Protein AF-A0A7U9HTM5-F1 (afdb_monomer_lite)

Secondary structure (DSSP, 8-state):
-THHHHHHHHHHHHTT--HHHHHHHHHHHHHHHTT--HHHHHHHHHHHHHHTGGGGHHHHHHHHHHHHHHTTHHHHHHHHHHH-TT--HHHHHHHHHHHHHHHHHTT-TTS--IIIIIIIIIHHHHHHHHHHHHSSPPHHHHHHHHHHHHHHHT-

Structure (mmCIF, N/CA/C/O backbone):
data_AF-A0A7U9HTM5-F1
#
_entry.id   AF-A0A7U9HTM5-F1
#
loop_
_atom_site.group_PDB
_atom_site.id
_atom_site.type_symbol
_atom_site.label_atom_id
_atom_site.label_alt_id
_atom_site.label_comp_id
_atom_site.label_asym_id
_atom_site.label_entity_id
_atom_site.label_seq_id
_atom_site.pdbx_PDB_ins_code
_atom_site.Cartn_x
_atom_site.Cartn_y
_atom_site.Cartn_z
_atom_site.occupancy
_atom_site.B_iso_or_equiv
_atom_site.auth_seq_id
_atom_site.auth_comp_id
_atom_site.auth_asym_id
_atom_site.auth_atom_id
_atom_site.pdbx_PDB_model_num
ATOM 1 N N . MET A 1 1 ? 7.821 5.484 -34.523 1.00 58.78 1 MET A N 1
ATOM 2 C CA . MET A 1 1 ? 8.783 4.466 -34.039 1.00 58.78 1 MET A CA 1
ATOM 3 C C . MET A 1 1 ? 8.604 4.089 -32.563 1.00 58.78 1 MET A C 1
ATOM 5 O O . MET A 1 1 ? 8.783 2.924 -32.252 1.00 58.78 1 MET A O 1
ATOM 9 N N . VAL A 1 2 ? 8.170 4.994 -31.670 1.00 62.38 2 VAL A N 1
ATOM 10 C CA . VAL A 1 2 ? 7.941 4.699 -30.227 1.00 62.38 2 VAL A CA 1
ATOM 11 C C . VAL A 1 2 ? 6.849 3.636 -29.968 1.00 62.38 2 VAL A C 1
ATOM 13 O O . VAL A 1 2 ? 6.862 2.941 -28.959 1.00 62.38 2 VAL A O 1
ATOM 16 N N . LEU A 1 3 ? 5.923 3.451 -30.913 1.00 80.31 3 LEU A N 1
ATOM 17 C CA . LEU A 1 3 ? 4.789 2.524 -30.791 1.00 80.31 3 LEU A CA 1
ATOM 18 C C . LEU A 1 3 ? 5.178 1.034 -30.805 1.00 80.31 3 LEU A C 1
ATOM 20 O O . LEU A 1 3 ? 4.414 0.211 -30.307 1.00 80.31 3 LEU A O 1
ATOM 24 N N . ILE A 1 4 ? 6.353 0.672 -31.340 1.00 83.69 4 ILE A N 1
ATOM 25 C CA . ILE A 1 4 ? 6.793 -0.735 -31.395 1.00 83.69 4 ILE A CA 1
ATOM 26 C C . ILE A 1 4 ? 7.048 -1.276 -29.983 1.00 83.69 4 ILE A C 1
ATOM 28 O O . ILE A 1 4 ? 6.639 -2.394 -29.681 1.00 83.69 4 ILE A O 1
ATOM 32 N N . GLY A 1 5 ? 7.634 -0.470 -29.091 1.00 84.00 5 GLY A N 1
ATOM 33 C CA . GLY A 1 5 ? 7.820 -0.846 -27.687 1.00 84.00 5 GLY A CA 1
ATOM 34 C C . GLY A 1 5 ? 6.497 -1.144 -26.982 1.00 84.00 5 GLY A C 1
ATOM 35 O O . GLY A 1 5 ? 6.370 -2.154 -26.298 1.00 84.00 5 GLY A O 1
ATOM 36 N N . VAL A 1 6 ? 5.477 -0.314 -27.220 1.00 88.56 6 VAL A N 1
ATOM 37 C CA . VAL A 1 6 ? 4.128 -0.520 -26.669 1.00 88.56 6 VAL A CA 1
ATOM 38 C C . VAL A 1 6 ? 3.514 -1.821 -27.192 1.00 88.56 6 VAL A C 1
ATOM 40 O O . VAL A 1 6 ? 2.937 -2.580 -26.416 1.00 88.56 6 VAL A O 1
ATOM 43 N N . LEU A 1 7 ? 3.689 -2.124 -28.482 1.00 90.94 7 LEU A N 1
ATOM 44 C CA . LEU A 1 7 ? 3.213 -3.373 -29.080 1.00 90.94 7 LEU A CA 1
ATOM 45 C C . LEU A 1 7 ? 3.861 -4.605 -28.423 1.00 90.94 7 LEU A C 1
ATOM 47 O O . LEU A 1 7 ? 3.164 -5.570 -28.115 1.00 90.94 7 LEU A O 1
ATOM 51 N N . ILE A 1 8 ? 5.173 -4.551 -28.154 1.00 91.62 8 ILE A N 1
ATOM 52 C CA . ILE A 1 8 ? 5.907 -5.614 -27.447 1.00 91.62 8 ILE A CA 1
ATOM 53 C C . ILE A 1 8 ? 5.330 -5.824 -26.042 1.00 91.62 8 ILE A C 1
ATOM 55 O O . ILE A 1 8 ? 5.122 -6.968 -25.638 1.00 91.62 8 ILE A O 1
ATOM 59 N N . VAL 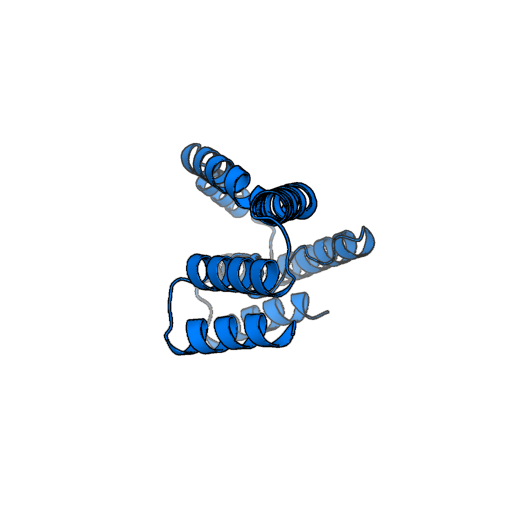A 1 9 ? 5.018 -4.743 -25.316 1.00 92.94 9 VAL A N 1
ATOM 60 C CA . VAL A 1 9 ? 4.411 -4.834 -23.976 1.00 92.94 9 VAL A CA 1
ATOM 61 C C . VAL A 1 9 ? 3.027 -5.475 -24.031 1.00 92.94 9 VAL A C 1
ATOM 63 O O . VAL A 1 9 ? 2.749 -6.398 -23.266 1.00 92.94 9 VAL A O 1
ATOM 66 N N . ILE A 1 10 ? 2.178 -5.034 -24.963 1.00 94.31 10 ILE A N 1
ATOM 67 C CA . ILE A 1 10 ? 0.825 -5.578 -25.141 1.00 94.31 10 ILE A CA 1
ATOM 68 C C . ILE A 1 10 ? 0.892 -7.080 -25.426 1.00 94.31 10 ILE A C 1
ATOM 70 O O . ILE A 1 10 ? 0.245 -7.867 -24.737 1.00 94.31 10 ILE A O 1
ATOM 74 N N . ILE A 1 11 ? 1.706 -7.493 -26.401 1.00 95.00 11 ILE A N 1
ATOM 75 C CA . ILE A 1 11 ? 1.851 -8.907 -26.768 1.00 95.00 11 ILE A CA 1
ATOM 76 C C . ILE A 1 11 ? 2.424 -9.710 -25.592 1.00 95.00 11 ILE A C 1
ATOM 78 O O . ILE A 1 11 ? 1.901 -10.776 -25.267 1.00 95.00 11 ILE A O 1
ATOM 82 N N . GLY A 1 12 ? 3.449 -9.194 -24.907 1.00 93.69 12 GLY A N 1
ATOM 83 C CA . GLY A 1 12 ? 4.065 -9.866 -23.762 1.00 93.69 12 GLY A CA 1
ATOM 84 C C . GLY A 1 12 ? 3.089 -10.116 -22.609 1.00 93.69 12 GLY A C 1
ATOM 85 O O . GLY A 1 12 ? 3.108 -11.192 -22.008 1.00 93.69 12 GLY A O 1
ATOM 86 N N . PHE A 1 13 ? 2.187 -9.169 -22.340 1.00 94.31 13 PHE A N 1
ATOM 87 C CA . PHE A 1 13 ? 1.137 -9.334 -21.334 1.00 94.31 13 PHE A CA 1
ATOM 88 C C . PHE A 1 13 ? 0.000 -10.251 -21.782 1.00 94.31 13 PHE A C 1
ATOM 90 O O . PHE A 1 13 ? -0.488 -11.028 -20.961 1.00 94.31 13 PHE A O 1
ATOM 97 N N . ILE A 1 14 ? -0.381 -10.242 -23.064 1.00 96.19 14 ILE A N 1
ATOM 98 C CA . ILE A 1 14 ? -1.355 -11.205 -23.611 1.00 96.19 14 ILE A CA 1
ATOM 99 C C . ILE A 1 14 ? -0.854 -12.639 -23.408 1.00 96.19 14 ILE A C 1
ATOM 101 O O . ILE A 1 14 ? -1.608 -13.506 -22.968 1.00 96.19 14 ILE A O 1
ATOM 105 N N . VAL A 1 15 ? 0.435 -12.875 -23.661 1.00 95.56 15 VAL A N 1
ATOM 106 C CA . VAL A 1 15 ? 1.083 -14.188 -23.497 1.00 95.56 15 VAL A CA 1
ATOM 107 C C . VAL A 1 15 ? 1.449 -14.478 -22.026 1.00 95.56 15 VAL A C 1
ATOM 109 O O . VAL A 1 15 ? 1.939 -15.557 -21.708 1.00 95.56 15 VAL A O 1
ATOM 112 N N . ARG A 1 16 ? 1.158 -13.554 -21.094 1.00 93.56 16 ARG A N 1
ATOM 113 C CA . ARG A 1 16 ? 1.421 -13.669 -19.644 1.00 93.56 16 ARG A CA 1
ATOM 114 C C . ARG A 1 16 ? 2.886 -13.964 -19.295 1.00 93.56 16 ARG A C 1
ATOM 116 O O . ARG A 1 16 ? 3.175 -14.657 -18.320 1.00 93.56 16 ARG A O 1
ATOM 123 N N . ILE A 1 17 ? 3.818 -13.428 -20.081 1.00 94.19 17 ILE A N 1
ATOM 124 C CA . ILE A 1 17 ? 5.253 -13.504 -19.782 1.00 94.19 17 ILE A CA 1
ATOM 125 C C . ILE A 1 17 ? 5.550 -12.633 -18.554 1.00 94.19 17 ILE A C 1
ATOM 127 O O . ILE A 1 17 ? 4.838 -11.663 -18.286 1.00 94.19 17 ILE A O 1
ATOM 131 N N . ASN A 1 18 ? 6.605 -12.971 -17.804 1.00 94.62 18 ASN A N 1
ATOM 132 C CA . ASN A 1 18 ? 7.061 -12.179 -16.661 1.00 94.62 18 ASN A CA 1
ATOM 133 C C . ASN A 1 18 ? 7.148 -10.682 -17.039 1.00 94.62 18 ASN A C 1
ATOM 135 O O . ASN A 1 18 ? 7.939 -10.335 -17.924 1.00 94.62 18 ASN A O 1
ATOM 139 N N . PRO A 1 19 ? 6.388 -9.797 -16.361 1.00 91.88 19 PRO A N 1
ATOM 140 C CA . PRO A 1 19 ? 6.335 -8.383 -16.703 1.00 91.88 19 PRO A CA 1
ATOM 141 C C . PRO A 1 19 ? 7.687 -7.680 -16.745 1.00 91.88 19 PRO A C 1
ATOM 143 O O . PRO A 1 19 ? 7.894 -6.824 -17.601 1.00 91.88 19 PRO A O 1
ATOM 146 N N . LEU A 1 20 ? 8.624 -8.068 -15.875 1.00 91.25 20 LEU A N 1
ATOM 147 C CA . LEU A 1 20 ? 9.968 -7.492 -15.868 1.00 91.25 20 LEU A CA 1
ATOM 148 C C . LEU A 1 20 ? 10.698 -7.785 -17.181 1.00 91.25 20 LEU A C 1
ATOM 150 O O . LEU A 1 20 ? 11.234 -6.869 -17.793 1.00 91.25 20 LEU A O 1
ATOM 154 N N . LEU A 1 21 ? 10.651 -9.031 -17.662 1.00 93.38 21 LEU A N 1
ATOM 155 C CA . LEU A 1 21 ? 11.287 -9.410 -18.927 1.00 93.38 21 LEU A CA 1
ATOM 156 C C . LEU A 1 21 ? 10.663 -8.673 -20.113 1.00 93.38 21 LEU A C 1
ATOM 158 O O . LEU A 1 21 ? 11.385 -8.188 -20.982 1.00 93.38 21 LEU A O 1
ATOM 162 N N . VAL A 1 22 ? 9.332 -8.567 -20.131 1.00 94.88 22 VAL A N 1
ATOM 163 C CA . VAL A 1 22 ? 8.589 -7.878 -21.194 1.00 94.88 22 VAL A CA 1
ATOM 164 C C . VAL A 1 22 ? 8.984 -6.403 -21.267 1.00 94.88 22 VAL A C 1
ATOM 166 O O . VAL A 1 22 ? 9.313 -5.909 -22.344 1.00 94.88 22 VAL A O 1
ATOM 169 N N . VAL A 1 23 ? 8.995 -5.704 -20.129 1.00 91.50 23 VAL A N 1
ATOM 170 C CA . VAL A 1 23 ? 9.333 -4.274 -20.066 1.00 91.50 23 VAL A CA 1
ATOM 171 C C . VAL A 1 23 ? 10.805 -4.036 -20.407 1.00 91.50 23 VAL A C 1
ATOM 173 O O . VAL A 1 23 ? 11.104 -3.122 -21.176 1.00 91.50 23 VAL A O 1
ATOM 176 N N . THR A 1 24 ? 11.728 -4.870 -19.917 1.00 91.88 24 THR A N 1
ATOM 177 C CA . THR A 1 24 ? 13.153 -4.759 -20.267 1.00 91.88 24 THR A CA 1
ATOM 178 C C . THR A 1 24 ? 13.383 -4.990 -21.760 1.00 91.88 24 THR A C 1
ATOM 180 O O . THR A 1 24 ? 14.067 -4.191 -22.397 1.00 91.88 24 THR A O 1
ATOM 183 N N . ALA A 1 25 ? 12.776 -6.025 -22.349 1.00 93.12 25 ALA A N 1
ATOM 184 C CA . ALA A 1 25 ? 12.894 -6.304 -23.780 1.00 93.12 25 ALA A CA 1
ATOM 185 C C . ALA A 1 25 ? 12.296 -5.178 -24.638 1.00 93.12 25 ALA A C 1
ATOM 187 O O . ALA A 1 25 ? 12.910 -4.764 -25.620 1.00 93.12 25 ALA A O 1
ATOM 188 N N . ALA A 1 26 ? 11.137 -4.638 -24.250 1.00 92.88 26 ALA A N 1
ATOM 189 C CA . ALA A 1 26 ? 10.512 -3.509 -24.933 1.00 92.88 26 ALA A CA 1
ATOM 190 C C . ALA A 1 26 ? 11.367 -2.234 -24.852 1.00 92.88 26 ALA A C 1
ATOM 192 O O . ALA A 1 26 ? 11.516 -1.536 -25.856 1.00 92.88 26 ALA A O 1
ATOM 193 N N . GLY A 1 27 ? 11.954 -1.942 -23.686 1.00 90.81 27 GLY A N 1
ATOM 194 C CA . GLY A 1 27 ? 12.856 -0.805 -23.492 1.00 90.81 27 GLY A CA 1
ATOM 195 C C . GLY A 1 27 ? 14.131 -0.927 -24.328 1.00 90.81 27 GLY A C 1
ATOM 196 O O . GLY A 1 27 ? 14.480 0.010 -25.042 1.00 90.81 27 GLY A O 1
ATOM 197 N N . LEU A 1 28 ? 14.764 -2.107 -24.331 1.00 92.00 28 LEU A N 1
ATOM 198 C CA . LEU A 1 28 ? 15.926 -2.400 -25.179 1.00 92.00 28 LEU A CA 1
ATOM 199 C C . LEU A 1 28 ? 15.588 -2.261 -26.666 1.00 92.00 28 LEU A C 1
ATOM 201 O O . LEU A 1 28 ? 16.284 -1.555 -27.391 1.00 92.00 28 LEU A O 1
ATOM 205 N N . ALA A 1 29 ? 14.499 -2.883 -27.122 1.00 91.19 29 ALA A N 1
ATOM 206 C CA . ALA A 1 29 ? 14.064 -2.799 -28.513 1.00 91.19 29 ALA A CA 1
ATOM 207 C C . ALA A 1 29 ? 13.771 -1.350 -28.931 1.00 91.19 29 ALA A C 1
ATOM 209 O O . ALA A 1 29 ? 14.160 -0.932 -30.018 1.00 91.19 29 ALA A O 1
ATOM 210 N N . THR A 1 30 ? 13.135 -0.563 -28.060 1.00 91.06 30 THR A N 1
ATOM 211 C CA . THR A 1 30 ? 12.823 0.848 -28.331 1.00 91.06 30 THR A CA 1
ATOM 212 C C . THR A 1 30 ? 14.085 1.703 -28.403 1.00 91.06 30 THR A C 1
ATOM 214 O O . THR A 1 30 ? 14.215 2.496 -29.332 1.00 91.06 30 THR A O 1
ATOM 217 N N . GLY A 1 31 ? 15.028 1.522 -27.473 1.00 88.75 31 GLY A N 1
ATOM 218 C CA . GLY A 1 31 ? 16.303 2.244 -27.470 1.00 88.75 31 GLY A CA 1
ATOM 219 C C . GLY A 1 31 ? 17.159 1.929 -28.699 1.00 88.75 31 GLY A C 1
ATOM 220 O O . GLY A 1 31 ? 17.661 2.841 -29.355 1.00 88.75 31 GLY A O 1
ATOM 221 N N . LEU A 1 32 ? 17.239 0.650 -29.082 1.00 89.50 32 LEU A N 1
ATOM 222 C CA . LEU A 1 32 ? 17.962 0.215 -30.282 1.00 89.50 32 LEU A CA 1
ATOM 223 C C . LEU A 1 32 ? 17.323 0.763 -31.566 1.00 89.50 32 LEU A C 1
ATOM 225 O O . LEU A 1 32 ? 18.025 1.269 -32.437 1.00 89.50 32 LEU A O 1
ATOM 229 N N . LEU A 1 33 ? 15.990 0.737 -31.674 1.00 90.00 33 LEU A N 1
ATOM 230 C CA . LEU A 1 33 ? 15.269 1.340 -32.804 1.00 90.00 33 LEU A CA 1
ATOM 231 C C . LEU A 1 33 ? 15.419 2.867 -32.850 1.00 90.00 33 LEU A C 1
ATOM 233 O O . LEU A 1 33 ? 15.364 3.461 -33.926 1.00 90.00 33 LEU A O 1
ATOM 237 N N . ALA A 1 34 ? 15.637 3.509 -31.703 1.00 88.69 34 ALA A N 1
ATOM 238 C CA . ALA A 1 34 ? 15.960 4.929 -31.599 1.00 88.69 34 ALA A CA 1
ATOM 239 C C . ALA A 1 34 ? 17.439 5.245 -31.900 1.00 88.69 34 ALA A C 1
ATOM 241 O O . ALA A 1 34 ? 17.833 6.401 -31.782 1.00 88.69 34 ALA A O 1
ATOM 242 N N . HIS A 1 35 ? 18.232 4.251 -32.325 1.00 88.50 35 HIS A N 1
ATOM 243 C CA . HIS A 1 35 ? 19.652 4.385 -32.674 1.00 88.50 35 HIS A CA 1
ATOM 244 C C . HIS A 1 35 ? 20.525 4.846 -31.495 1.00 88.50 35 HIS A C 1
ATOM 246 O O . HIS A 1 35 ? 21.589 5.430 -31.692 1.00 88.50 35 HIS A O 1
ATOM 252 N N . GLN A 1 36 ? 20.083 4.580 -30.264 1.00 89.88 36 GLN A N 1
ATOM 253 C CA . GLN A 1 36 ? 20.880 4.833 -29.071 1.00 89.88 36 GLN A CA 1
ATOM 254 C C . GLN A 1 36 ? 21.943 3.751 -28.899 1.00 89.88 36 GLN A C 1
ATOM 256 O O . GLN A 1 36 ? 21.730 2.588 -29.259 1.00 89.88 36 GLN A O 1
ATOM 261 N N . SER A 1 37 ? 23.087 4.121 -28.323 1.00 93.25 37 SER A N 1
ATOM 262 C CA . SER A 1 37 ? 24.097 3.129 -27.977 1.00 93.25 37 SER A CA 1
ATOM 263 C C . SER A 1 37 ? 23.612 2.262 -26.812 1.00 93.25 37 SER A C 1
ATOM 265 O O . SER A 1 37 ? 22.788 2.680 -25.996 1.00 93.25 37 SER A O 1
ATOM 267 N N . LEU A 1 38 ? 24.145 1.042 -26.697 1.00 90.25 38 LEU A N 1
ATOM 268 C CA . LEU A 1 38 ? 23.814 0.167 -25.568 1.00 90.25 38 LEU A CA 1
ATOM 269 C C . LEU A 1 38 ? 24.164 0.818 -24.220 1.00 90.25 38 LEU A C 1
ATOM 271 O O . LEU A 1 38 ? 23.469 0.595 -23.233 1.00 90.25 38 LEU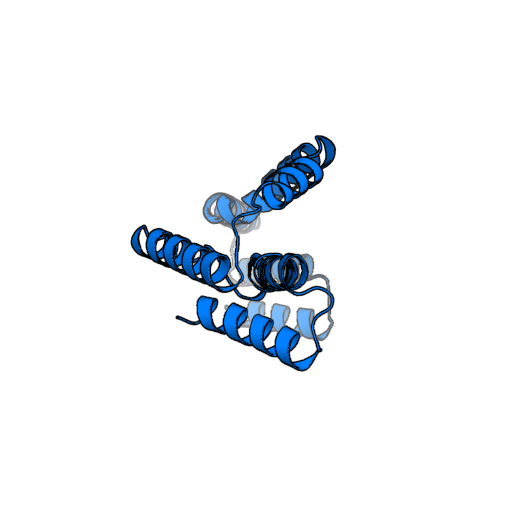 A O 1
ATOM 275 N N . TYR A 1 39 ? 25.216 1.639 -24.202 1.00 93.75 39 TYR A N 1
ATOM 276 C CA . TYR A 1 39 ? 25.615 2.412 -23.034 1.00 93.75 39 TYR A CA 1
ATOM 277 C C . TYR A 1 39 ? 24.524 3.408 -22.620 1.00 93.75 39 TYR A C 1
ATOM 279 O O . TYR A 1 39 ? 24.080 3.360 -21.476 1.00 93.75 39 TYR A O 1
ATOM 287 N N . ASP A 1 40 ? 24.017 4.216 -23.557 1.00 92.88 40 ASP A N 1
ATOM 288 C CA . ASP A 1 40 ? 22.988 5.231 -23.274 1.00 92.88 40 ASP A CA 1
ATOM 289 C C . ASP A 1 40 ? 21.684 4.599 -22.774 1.00 92.88 40 ASP A C 1
ATOM 291 O O . ASP A 1 40 ? 21.003 5.145 -21.904 1.00 92.88 40 ASP A O 1
ATOM 295 N N . ILE A 1 41 ? 21.333 3.425 -23.308 1.00 91.81 41 ILE A N 1
ATOM 296 C CA . ILE A 1 41 ? 20.149 2.679 -22.871 1.00 91.81 41 ILE A CA 1
ATOM 297 C C . ILE A 1 41 ? 20.327 2.225 -21.416 1.00 91.81 41 ILE A C 1
ATOM 299 O O . ILE A 1 41 ? 19.430 2.420 -20.594 1.00 91.81 41 ILE A O 1
ATOM 303 N N . ILE A 1 42 ? 21.484 1.648 -21.073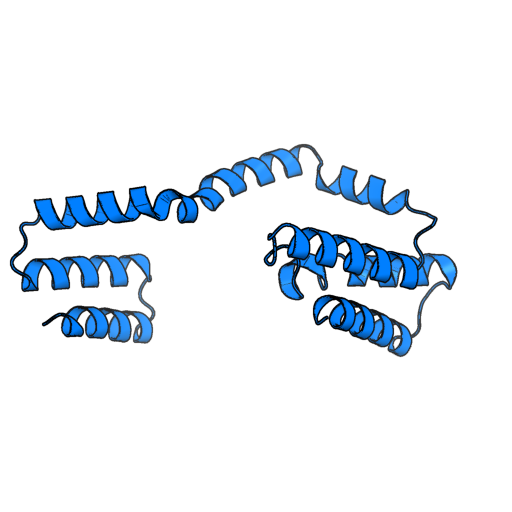 1.00 92.94 42 ILE A N 1
ATOM 304 C CA . ILE A 1 42 ? 21.796 1.216 -19.701 1.00 92.94 42 ILE A CA 1
ATOM 305 C C . ILE A 1 42 ? 21.842 2.420 -18.747 1.00 92.94 42 ILE A C 1
ATOM 307 O O . ILE A 1 42 ? 21.312 2.337 -17.636 1.00 92.94 42 ILE A O 1
ATOM 311 N N . GLU A 1 43 ? 22.411 3.547 -19.176 1.00 94.81 43 GLU A N 1
ATOM 312 C CA . GLU A 1 43 ? 22.450 4.793 -18.403 1.00 94.81 43 GLU A CA 1
ATOM 313 C C . GLU A 1 43 ? 21.041 5.336 -18.126 1.00 94.81 43 GLU A C 1
ATOM 315 O O . GLU A 1 43 ? 20.732 5.717 -16.993 1.00 94.81 43 GLU A O 1
ATOM 320 N N . GLN A 1 44 ? 20.146 5.303 -19.117 1.00 91.94 44 GLN A N 1
ATOM 321 C CA . GLN A 1 44 ? 18.747 5.699 -18.946 1.00 91.94 44 GLN A CA 1
ATOM 322 C C . GLN A 1 44 ? 18.000 4.786 -17.980 1.00 91.94 44 GLN A C 1
ATOM 324 O O . GLN A 1 44 ? 17.255 5.287 -17.137 1.00 91.94 44 GLN A O 1
ATOM 329 N N . PHE A 1 45 ? 18.220 3.468 -18.041 1.00 90.44 45 PHE A N 1
ATOM 330 C CA . PHE A 1 45 ? 17.684 2.556 -17.030 1.00 90.44 45 PHE A CA 1
ATOM 331 C C . PHE A 1 45 ? 18.189 2.942 -15.633 1.00 90.44 45 PHE A C 1
ATOM 333 O O . PHE A 1 45 ? 17.380 3.107 -14.721 1.00 90.44 45 PHE A O 1
ATOM 340 N N . GLY A 1 46 ? 19.497 3.155 -15.460 1.00 89.56 46 GLY A N 1
ATOM 341 C CA . GLY A 1 46 ? 20.085 3.564 -14.178 1.00 89.56 46 GLY A CA 1
ATOM 342 C C . GLY A 1 46 ? 19.519 4.886 -13.648 1.00 89.56 46 GLY A C 1
ATOM 343 O O . GLY A 1 46 ? 19.144 4.991 -12.476 1.00 89.56 46 GLY A O 1
ATOM 344 N N . THR A 1 47 ? 19.377 5.877 -14.523 1.00 92.38 47 THR A N 1
ATOM 345 C CA . THR A 1 47 ? 18.762 7.170 -14.199 1.00 92.38 47 THR A CA 1
ATOM 346 C C . THR A 1 47 ? 17.302 6.985 -13.794 1.00 92.38 47 THR A C 1
ATOM 348 O O . THR A 1 47 ? 16.892 7.446 -12.734 1.00 92.38 47 THR A O 1
ATOM 351 N N . ALA A 1 48 ? 16.523 6.215 -14.554 1.00 88.94 48 ALA A N 1
ATOM 352 C CA . ALA A 1 48 ? 15.127 5.937 -14.233 1.00 88.94 48 ALA A CA 1
ATOM 353 C C . ALA A 1 48 ? 14.965 5.236 -12.872 1.00 88.94 48 ALA A C 1
ATOM 355 O O . ALA A 1 48 ? 14.067 5.598 -12.108 1.00 88.94 48 ALA A O 1
ATOM 356 N N . PHE A 1 49 ? 15.843 4.284 -12.536 1.00 86.56 49 PHE A N 1
ATOM 357 C CA . PHE A 1 49 ? 15.842 3.606 -11.236 1.00 86.56 49 PHE A CA 1
ATOM 358 C C . PHE A 1 49 ? 16.211 4.543 -10.083 1.00 86.56 49 PHE A C 1
ATOM 360 O O . PHE A 1 49 ? 15.581 4.492 -9.027 1.00 86.56 49 PHE A O 1
ATOM 367 N N . THR A 1 50 ? 17.214 5.403 -10.261 1.00 89.38 50 THR A N 1
ATOM 368 C CA . THR A 1 50 ? 17.647 6.337 -9.210 1.00 89.38 50 THR A CA 1
ATOM 369 C C . THR A 1 50 ? 16.642 7.467 -8.993 1.00 89.38 50 THR A C 1
ATOM 371 O O . THR A 1 50 ? 16.329 7.782 -7.844 1.00 89.38 50 THR A O 1
ATOM 374 N N . THR A 1 51 ? 16.055 8.017 -10.059 1.00 92.56 51 THR A N 1
ATOM 375 C CA . THR A 1 51 ? 14.972 9.008 -9.975 1.00 92.56 51 THR A CA 1
ATOM 376 C C . THR A 1 51 ? 13.727 8.421 -9.311 1.00 92.56 51 THR A C 1
ATOM 378 O O . THR A 1 51 ? 13.126 9.061 -8.451 1.00 92.56 51 THR A O 1
ATOM 381 N N . ASN A 1 52 ? 13.370 7.174 -9.630 1.00 89.12 52 ASN A N 1
ATOM 382 C CA . ASN A 1 52 ? 12.217 6.487 -9.040 1.00 89.12 52 ASN A CA 1
ATOM 383 C C . ASN A 1 52 ? 12.585 5.614 -7.833 1.00 89.12 52 ASN A C 1
ATOM 385 O O . ASN A 1 52 ? 11.858 4.680 -7.496 1.00 89.12 52 ASN A O 1
ATOM 389 N N . ARG A 1 53 ? 13.680 5.928 -7.125 1.00 85.00 53 ARG A N 1
ATOM 390 C CA . ARG A 1 53 ? 14.149 5.150 -5.964 1.00 85.00 53 ARG A CA 1
ATOM 391 C C . ARG A 1 53 ? 13.080 4.984 -4.884 1.00 85.00 53 ARG A C 1
ATOM 393 O O . ARG A 1 53 ? 13.073 3.969 -4.193 1.00 85.00 53 ARG A O 1
ATOM 400 N N . TYR A 1 54 ? 12.164 5.946 -4.748 1.00 84.31 54 TYR A N 1
ATOM 401 C CA . TYR A 1 54 ? 11.043 5.851 -3.809 1.00 84.31 54 TYR A CA 1
ATOM 402 C C . TYR A 1 54 ? 10.156 4.619 -4.077 1.00 84.31 54 TYR A C 1
ATOM 404 O O . TYR A 1 54 ? 9.673 4.005 -3.131 1.00 84.31 54 TYR A O 1
ATOM 412 N N . MET A 1 55 ? 10.010 4.190 -5.339 1.00 84.62 55 MET A N 1
ATOM 413 C CA . MET A 1 55 ? 9.267 2.976 -5.695 1.00 84.62 55 MET A CA 1
ATOM 414 C C . MET A 1 55 ? 9.941 1.707 -5.172 1.00 84.62 55 MET A C 1
ATOM 416 O O . MET A 1 55 ? 9.265 0.703 -5.014 1.00 84.62 55 MET A O 1
ATOM 420 N N . ALA A 1 56 ? 11.247 1.731 -4.887 1.00 84.25 56 ALA A N 1
ATOM 421 C CA . ALA A 1 56 ? 11.980 0.600 -4.318 1.00 84.25 56 ALA A CA 1
ATOM 422 C C . ALA A 1 56 ? 11.986 0.594 -2.778 1.00 84.25 56 ALA A C 1
ATOM 424 O O . ALA A 1 56 ? 12.479 -0.357 -2.174 1.00 84.25 56 ALA A O 1
ATOM 425 N N . VAL A 1 57 ? 11.431 1.620 -2.117 1.00 87.75 57 VAL A N 1
ATOM 426 C CA . VAL A 1 57 ? 11.436 1.736 -0.645 1.00 87.75 57 VAL A CA 1
ATOM 427 C C . VAL A 1 57 ? 10.740 0.551 0.022 1.00 87.75 57 VAL A C 1
ATOM 429 O O . VAL A 1 57 ? 11.210 0.102 1.064 1.00 87.75 57 VAL A O 1
ATOM 432 N N . PHE A 1 58 ? 9.704 -0.029 -0.600 1.00 85.81 58 PHE A N 1
ATOM 433 C CA . PHE A 1 58 ? 9.022 -1.205 -0.045 1.00 85.81 58 PHE A CA 1
ATOM 434 C C . PHE A 1 58 ? 9.977 -2.387 0.192 1.00 85.81 58 PHE A C 1
ATOM 436 O O . PHE A 1 58 ? 9.772 -3.146 1.136 1.00 85.81 58 PHE A O 1
ATOM 443 N N . ILE A 1 59 ? 11.046 -2.524 -0.608 1.00 89.69 59 ILE A N 1
ATOM 444 C CA . ILE A 1 59 ? 12.062 -3.575 -0.440 1.00 89.69 59 ILE A CA 1
ATOM 445 C C . ILE A 1 59 ? 12.783 -3.411 0.899 1.00 89.69 59 ILE A C 1
ATOM 447 O O . ILE A 1 59 ? 13.094 -4.405 1.542 1.00 89.69 59 ILE A O 1
ATOM 451 N N . ALA A 1 60 ? 13.026 -2.173 1.337 1.00 89.06 60 ALA A N 1
ATOM 452 C CA . ALA A 1 60 ? 13.594 -1.889 2.652 1.00 89.06 60 ALA A CA 1
ATOM 453 C C . ALA A 1 60 ? 12.539 -1.993 3.766 1.00 89.06 60 ALA A C 1
ATOM 455 O O . ALA A 1 60 ? 12.843 -2.454 4.865 1.00 89.06 60 ALA A O 1
ATOM 456 N N . THR A 1 61 ? 11.292 -1.605 3.489 1.00 90.06 61 THR A N 1
ATOM 457 C CA . THR A 1 61 ? 10.188 -1.681 4.454 1.00 90.06 61 THR A CA 1
ATOM 458 C C . THR A 1 61 ? 9.842 -3.124 4.830 1.00 90.06 61 THR A C 1
ATOM 460 O O . THR A 1 61 ? 9.590 -3.387 6.000 1.00 90.06 61 THR A O 1
ATOM 463 N N . LEU A 1 62 ? 9.869 -4.073 3.887 1.00 94.12 62 LEU A N 1
ATOM 464 C CA . LEU A 1 62 ? 9.509 -5.474 4.146 1.00 94.12 62 LEU A CA 1
ATOM 465 C C . LEU A 1 62 ? 10.380 -6.144 5.236 1.00 94.12 62 LEU A C 1
ATOM 467 O O . LEU A 1 62 ? 9.807 -6.682 6.182 1.00 94.12 62 LEU A O 1
ATOM 471 N N . PRO A 1 63 ? 11.729 -6.086 5.195 1.00 94.19 63 PRO A N 1
ATOM 472 C CA . PRO A 1 63 ? 12.580 -6.562 6.285 1.00 94.19 63 PRO A CA 1
ATOM 473 C C . PRO A 1 63 ? 12.318 -5.857 7.615 1.00 94.19 63 PRO A C 1
ATOM 475 O O . PRO A 1 63 ? 12.323 -6.507 8.657 1.00 94.19 63 PRO A O 1
ATOM 478 N N . VAL A 1 64 ? 12.074 -4.542 7.592 1.00 94.94 64 VAL A N 1
ATOM 479 C CA . VAL A 1 64 ? 11.763 -3.773 8.805 1.00 94.94 64 VAL A CA 1
ATOM 480 C C . VAL A 1 64 ? 10.467 -4.283 9.436 1.00 94.94 64 VAL A C 1
ATOM 482 O O . VAL A 1 64 ? 10.455 -4.565 10.631 1.00 94.94 64 VAL A O 1
ATOM 485 N N . ILE A 1 65 ? 9.411 -4.479 8.641 1.00 91.12 65 ILE A N 1
ATOM 486 C CA . ILE A 1 65 ? 8.152 -5.080 9.103 1.00 91.12 65 ILE A CA 1
ATOM 487 C C . ILE A 1 65 ? 8.410 -6.483 9.660 1.00 91.12 65 ILE A C 1
ATOM 489 O O . ILE A 1 65 ? 8.001 -6.764 10.780 1.00 91.12 65 ILE A O 1
ATOM 493 N N . GLY A 1 66 ? 9.151 -7.333 8.942 1.00 91.69 66 GLY A N 1
ATOM 494 C CA . GLY A 1 66 ? 9.453 -8.694 9.394 1.00 91.69 66 GLY A CA 1
ATOM 495 C C . GLY A 1 66 ? 10.219 -8.745 10.722 1.00 91.69 66 GLY A C 1
ATOM 496 O O . GLY A 1 66 ? 9.958 -9.611 11.557 1.00 91.69 66 GLY A O 1
ATOM 497 N N . ILE A 1 67 ? 11.131 -7.798 10.963 1.00 95.94 67 ILE A N 1
ATOM 498 C CA . ILE A 1 67 ? 11.811 -7.646 12.256 1.00 95.94 67 ILE A CA 1
ATOM 499 C C . ILE A 1 67 ? 10.802 -7.248 13.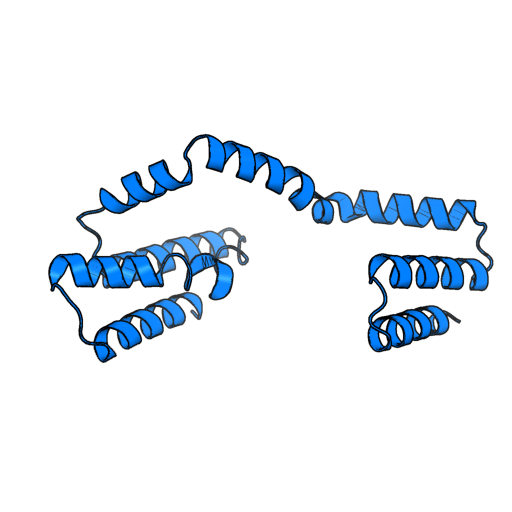334 1.00 95.94 67 ILE A C 1
ATOM 501 O O . ILE A 1 67 ? 10.749 -7.893 14.378 1.00 95.94 67 ILE A O 1
ATOM 505 N N . LEU A 1 68 ? 9.993 -6.218 13.088 1.00 93.56 68 LEU A N 1
ATOM 506 C CA . LEU A 1 68 ? 9.008 -5.733 14.056 1.00 93.56 68 LEU A CA 1
ATOM 507 C C . LEU A 1 68 ? 7.988 -6.819 14.429 1.00 93.56 68 LEU A C 1
ATOM 509 O O . LEU A 1 68 ? 7.717 -7.023 15.611 1.00 93.56 68 LEU A O 1
ATOM 513 N N . GLU A 1 69 ? 7.472 -7.556 13.447 1.00 92.31 69 GLU A N 1
ATOM 514 C CA . GLU A 1 69 ? 6.569 -8.688 13.669 1.00 92.31 69 GLU A CA 1
ATOM 515 C C . GLU A 1 69 ? 7.245 -9.798 14.476 1.00 92.31 69 GLU A C 1
ATOM 517 O O . GLU A 1 69 ? 6.664 -10.285 15.442 1.00 92.31 69 GLU A O 1
ATOM 522 N N . ARG A 1 70 ? 8.506 -10.139 14.173 1.00 93.06 70 ARG A N 1
ATOM 523 C CA . ARG A 1 70 ? 9.278 -11.118 14.958 1.00 93.06 70 ARG A CA 1
ATOM 524 C C . ARG A 1 70 ? 9.482 -10.689 16.415 1.00 93.06 70 ARG A C 1
ATOM 526 O O . ARG A 1 70 ? 9.589 -11.549 17.285 1.00 93.06 70 ARG A O 1
ATOM 533 N N . PHE A 1 71 ? 9.557 -9.388 16.686 1.00 93.69 71 PHE A N 1
ATOM 534 C CA . PHE A 1 71 ? 9.646 -8.829 18.041 1.00 93.69 71 PHE A CA 1
ATOM 535 C C . PHE A 1 71 ? 8.283 -8.618 18.712 1.00 93.69 71 PHE A C 1
ATOM 537 O O . PHE A 1 71 ? 8.212 -8.028 19.790 1.00 93.69 71 PHE A O 1
ATOM 544 N N . GLY A 1 72 ? 7.212 -9.131 18.115 1.00 89.38 72 GLY A N 1
ATOM 545 C CA . GLY A 1 72 ? 5.900 -9.170 18.735 1.00 89.38 72 GLY A CA 1
ATOM 546 C C . GLY A 1 72 ? 5.075 -7.903 18.530 1.00 89.38 72 GLY A C 1
ATOM 547 O O . GLY A 1 72 ? 4.225 -7.578 19.361 1.00 89.38 72 GLY A O 1
ATOM 548 N N . LEU A 1 73 ? 5.332 -7.136 17.459 1.00 90.94 73 LEU A N 1
ATOM 549 C CA . LEU A 1 73 ? 4.561 -5.923 17.156 1.00 90.94 73 LEU A CA 1
ATOM 550 C C . LEU A 1 73 ? 3.056 -6.219 17.099 1.00 90.94 73 LEU A C 1
ATOM 552 O O . LEU A 1 73 ? 2.258 -5.417 17.584 1.00 90.94 73 LEU A O 1
ATOM 556 N N . ARG A 1 74 ? 2.676 -7.375 16.545 1.00 83.31 74 ARG A N 1
ATOM 557 C CA . ARG A 1 74 ? 1.279 -7.796 16.435 1.00 83.31 74 ARG A CA 1
ATOM 558 C C . ARG A 1 74 ? 0.667 -8.073 17.806 1.00 83.31 74 ARG A C 1
ATOM 560 O O . ARG A 1 74 ? -0.388 -7.534 18.115 1.00 83.31 74 ARG A O 1
ATOM 567 N N . GLU A 1 75 ? 1.342 -8.846 18.642 1.00 86.44 75 GLU A N 1
ATOM 568 C CA . GLU A 1 75 ? 0.920 -9.212 19.994 1.00 86.44 75 GLU A CA 1
ATOM 569 C C . GLU A 1 75 ? 0.798 -7.967 20.878 1.00 86.44 75 GLU A C 1
ATOM 571 O O . GLU A 1 75 ? -0.166 -7.801 21.630 1.00 86.44 75 GLU A O 1
ATOM 576 N N . GLN A 1 76 ? 1.748 -7.037 20.747 1.00 85.44 76 GLN A N 1
ATOM 577 C CA . GLN A 1 76 ? 1.701 -5.762 21.444 1.00 85.44 76 GLN A CA 1
ATOM 578 C C . GLN A 1 76 ? 0.523 -4.911 20.957 1.00 85.44 76 GLN A C 1
ATOM 580 O O . GLN A 1 76 ? -0.195 -4.362 21.797 1.00 85.44 76 GLN A O 1
ATOM 585 N N . ALA A 1 77 ? 0.288 -4.828 19.644 1.00 80.38 77 ALA A N 1
ATOM 586 C CA . ALA A 1 77 ? -0.854 -4.116 19.076 1.00 80.38 77 ALA A CA 1
ATOM 587 C C . ALA A 1 77 ? -2.185 -4.712 19.560 1.00 80.38 77 ALA A C 1
ATOM 589 O O . ALA A 1 77 ? -3.036 -3.969 20.048 1.00 80.38 77 ALA A O 1
ATOM 590 N N . GLU A 1 78 ? -2.336 -6.039 19.536 1.00 75.94 78 GLU A N 1
ATOM 591 C CA . GLU A 1 78 ? -3.506 -6.748 20.067 1.00 75.94 78 GLU A CA 1
ATOM 592 C C . GLU A 1 78 ? -3.709 -6.447 21.561 1.00 75.94 78 GLU A C 1
ATOM 594 O O . GLU A 1 78 ? -4.821 -6.121 21.982 1.00 75.94 78 GLU A O 1
ATOM 599 N N . SER A 1 79 ? -2.640 -6.444 22.366 1.00 79.31 79 SER A N 1
ATOM 600 C CA . SER A 1 79 ? -2.721 -6.115 23.796 1.00 79.31 79 SER A CA 1
ATOM 601 C C . SER A 1 79 ? -3.133 -4.662 24.059 1.00 79.31 79 SER A C 1
ATOM 603 O O . SER A 1 79 ? -3.851 -4.383 25.021 1.00 79.31 79 SER A O 1
ATOM 605 N N . VAL A 1 80 ? -2.676 -3.722 23.225 1.00 76.88 80 VAL A N 1
ATOM 606 C CA . VAL A 1 80 ? -3.021 -2.300 23.325 1.00 76.88 80 VAL A CA 1
ATOM 607 C C . VAL A 1 80 ? -4.477 -2.106 22.935 1.00 76.88 80 VAL A C 1
ATOM 609 O O . VAL A 1 80 ? -5.212 -1.479 23.692 1.00 76.88 80 VAL A O 1
ATOM 612 N N . VAL A 1 81 ? -4.918 -2.707 21.828 1.00 69.88 81 VAL A N 1
ATOM 613 C CA . VAL A 1 81 ? -6.313 -2.662 21.371 1.00 69.88 81 VAL A CA 1
ATOM 614 C C . VAL A 1 81 ? -7.247 -3.280 22.415 1.00 69.88 81 VAL A C 1
ATOM 616 O O . VAL A 1 81 ? -8.248 -2.663 22.773 1.00 69.88 81 VAL A O 1
ATOM 619 N N . ALA A 1 82 ? -6.889 -4.428 22.999 1.00 67.56 82 ALA A N 1
ATOM 620 C CA . ALA A 1 82 ? -7.675 -5.090 24.044 1.00 67.56 82 ALA A CA 1
ATOM 621 C C . ALA A 1 82 ? -7.828 -4.251 25.330 1.00 67.56 82 ALA A C 1
ATOM 623 O O . ALA A 1 82 ? -8.803 -4.404 26.070 1.00 67.56 82 ALA A O 1
ATOM 624 N N . LYS A 1 83 ? -6.884 -3.343 25.614 1.00 67.12 83 LYS A N 1
ATOM 625 C CA . LYS A 1 83 ? -6.954 -2.427 26.767 1.00 67.12 83 LYS A CA 1
ATOM 626 C C . LYS A 1 83 ? -7.916 -1.260 26.543 1.00 67.12 83 LYS A C 1
ATOM 628 O O . LYS A 1 83 ? -8.324 -0.631 27.522 1.00 67.12 83 LYS A O 1
ATOM 633 N N . ILE A 1 84 ? -8.332 -0.983 25.307 1.00 68.31 84 ILE A N 1
ATOM 634 C CA . ILE A 1 84 ? -9.282 0.090 24.986 1.00 68.31 84 ILE A CA 1
ATOM 635 C C . ILE A 1 84 ? -10.715 -0.372 25.313 1.00 68.31 84 ILE A C 1
ATOM 637 O O . ILE A 1 84 ? -11.569 -0.534 24.448 1.00 68.31 84 ILE A O 1
ATOM 641 N N . LYS A 1 85 ? -11.013 -0.553 26.605 1.00 57.66 85 LYS A N 1
ATOM 642 C CA . LYS A 1 85 ? -12.335 -0.978 27.109 1.00 57.66 85 LYS A CA 1
ATOM 643 C C . LYS A 1 85 ? -13.443 0.078 26.953 1.00 57.66 85 LYS A C 1
ATOM 645 O O . LYS A 1 85 ? -14.607 -0.218 27.196 1.00 57.66 85 LYS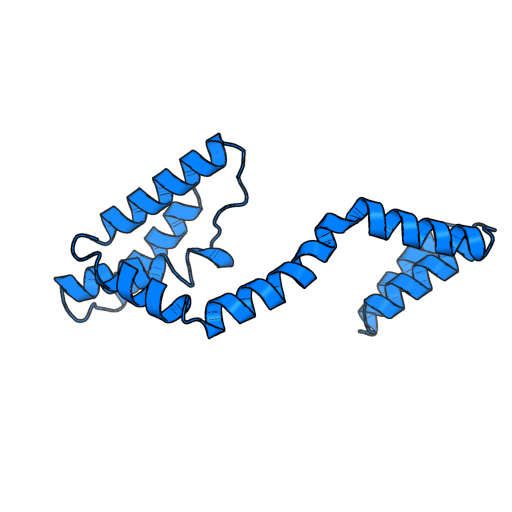 A O 1
ATOM 650 N N . ALA A 1 86 ? -13.099 1.310 26.571 1.00 59.81 86 ALA A N 1
ATOM 651 C CA . ALA A 1 86 ? -14.036 2.431 26.415 1.00 59.81 86 ALA A CA 1
ATOM 652 C C . ALA A 1 86 ? -14.516 2.652 24.966 1.00 59.81 86 ALA A C 1
ATOM 654 O O . ALA A 1 86 ? -15.243 3.619 24.691 1.00 59.81 86 ALA A O 1
ATOM 655 N N . ALA A 1 87 ? -14.090 1.788 24.043 1.00 68.50 87 ALA A N 1
ATOM 656 C CA . ALA A 1 87 ? -14.418 1.879 22.635 1.00 68.50 87 ALA A CA 1
ATOM 657 C C . ALA A 1 87 ? -15.819 1.306 22.383 1.00 68.50 87 ALA A C 1
ATOM 659 O O . ALA A 1 87 ? -16.035 0.104 22.457 1.00 68.50 87 ALA A O 1
ATOM 660 N N . THR A 1 88 ? -16.789 2.177 22.109 1.00 85.50 88 THR A N 1
ATOM 661 C CA . THR A 1 88 ? -18.042 1.770 21.462 1.00 85.50 88 THR A CA 1
ATOM 662 C C . THR A 1 88 ? -17.846 1.815 19.951 1.00 85.50 88 THR A C 1
ATOM 664 O O . THR A 1 88 ? -17.015 2.586 19.469 1.00 85.50 88 THR A O 1
ATOM 667 N N . THR A 1 89 ? -18.646 1.062 19.196 1.00 85.62 89 THR A N 1
ATOM 668 C CA . THR A 1 89 ? -18.650 1.098 17.725 1.00 85.62 89 THR A CA 1
ATOM 669 C C . THR A 1 89 ? -18.655 2.529 17.183 1.00 85.62 89 THR A C 1
ATOM 671 O O . THR A 1 89 ? -17.777 2.894 16.411 1.00 85.62 89 THR A O 1
ATOM 674 N N . GLY A 1 90 ? -19.558 3.384 17.678 1.00 88.06 90 GLY A N 1
ATOM 675 C CA . GLY A 1 90 ? -19.614 4.791 17.270 1.00 88.06 90 GLY A CA 1
ATOM 676 C C . GLY A 1 90 ? -18.328 5.570 17.566 1.00 88.06 90 GLY A C 1
ATOM 677 O O . GLY A 1 90 ? -17.845 6.290 16.703 1.00 88.06 90 GLY A O 1
ATOM 678 N N . ARG A 1 91 ? -17.716 5.389 18.746 1.00 87.44 91 ARG A N 1
ATOM 679 C CA . ARG A 1 91 ? -16.461 6.080 19.098 1.00 87.44 91 ARG A CA 1
ATOM 680 C C . ARG A 1 91 ? -15.288 5.647 18.224 1.00 87.44 91 ARG A C 1
ATOM 682 O O . ARG A 1 91 ? -14.474 6.496 17.879 1.00 87.44 91 ARG A O 1
ATOM 689 N N . ILE A 1 92 ? -15.207 4.364 17.865 1.00 88.19 92 ILE A N 1
ATOM 690 C CA . ILE A 1 92 ? -14.176 3.850 16.948 1.00 88.19 92 ILE A CA 1
ATOM 691 C C . ILE A 1 92 ? -14.325 4.515 15.581 1.00 88.19 92 ILE A C 1
ATOM 693 O O . ILE A 1 92 ? -13.354 5.049 15.052 1.00 88.19 92 ILE A O 1
ATOM 697 N N . LEU A 1 93 ? -15.547 4.534 15.046 1.00 90.38 93 LEU A N 1
ATOM 698 C CA . LEU A 1 93 ? -15.843 5.134 13.748 1.00 90.38 93 LEU A CA 1
ATOM 699 C C . LEU A 1 93 ? -15.570 6.643 13.727 1.00 90.38 93 LEU A C 1
ATOM 701 O O . LEU A 1 93 ? -14.917 7.136 12.813 1.00 90.38 93 LEU A O 1
ATOM 705 N N . THR A 1 94 ? -15.990 7.379 14.758 1.00 90.94 94 THR A N 1
ATOM 706 C CA . THR A 1 94 ? -15.710 8.818 14.865 1.00 90.94 94 THR A CA 1
ATOM 707 C C . THR A 1 94 ? -14.217 9.105 15.010 1.00 90.94 94 THR A C 1
ATOM 709 O O . THR A 1 94 ? -13.714 10.028 14.375 1.00 90.94 94 THR A O 1
ATOM 712 N N . ALA A 1 95 ? -13.488 8.326 15.815 1.00 89.38 95 ALA A N 1
ATOM 713 C CA . ALA A 1 95 ? -12.043 8.496 15.955 1.00 89.38 95 ALA A CA 1
ATOM 714 C C . ALA A 1 95 ? -11.319 8.239 14.627 1.00 89.38 95 ALA A C 1
ATOM 716 O O . ALA A 1 95 ? -10.443 9.016 14.255 1.00 89.38 95 ALA A O 1
ATOM 717 N N . TYR A 1 96 ? -11.720 7.192 13.898 1.00 88.94 96 TYR A N 1
ATOM 718 C CA . TYR A 1 96 ? -11.184 6.901 12.572 1.00 88.94 96 TYR A CA 1
ATOM 719 C C . TYR A 1 96 ? -11.418 8.063 11.598 1.00 88.94 96 TYR A C 1
ATOM 721 O O . TYR A 1 96 ? -10.465 8.513 10.964 1.00 88.94 96 TYR A O 1
ATOM 729 N N . LEU A 1 97 ? -12.641 8.609 11.555 1.00 90.56 97 LEU A N 1
ATOM 730 C CA . LEU A 1 97 ? -12.970 9.777 10.735 1.00 90.56 97 LEU A CA 1
ATOM 731 C C . LEU A 1 97 ? -12.076 10.977 11.070 1.00 90.56 97 LEU A C 1
ATOM 733 O O . LEU A 1 97 ? -11.447 11.535 10.184 1.00 90.56 97 LEU A O 1
ATOM 737 N N . ILE A 1 98 ? -11.966 11.345 12.351 1.00 91.38 98 ILE A N 1
ATOM 738 C CA . ILE A 1 98 ? -11.176 12.511 12.783 1.00 91.38 98 ILE A CA 1
ATOM 739 C C . ILE A 1 98 ? -9.702 12.361 12.399 1.00 91.38 98 ILE A C 1
ATOM 741 O O . ILE A 1 98 ? -9.095 13.315 11.919 1.00 91.38 98 ILE A O 1
ATOM 745 N N . ILE A 1 99 ? -9.119 11.177 12.610 1.00 88.88 99 ILE A N 1
ATOM 746 C CA . ILE A 1 99 ? -7.719 10.914 12.253 1.00 88.88 99 ILE A CA 1
ATOM 747 C C . ILE A 1 99 ? -7.521 11.061 10.743 1.00 88.88 99 ILE A C 1
ATOM 749 O O . ILE A 1 99 ? -6.544 11.672 10.312 1.00 88.88 99 ILE A O 1
ATOM 753 N N . ARG A 1 100 ? -8.451 10.526 9.949 1.00 88.69 100 ARG A N 1
ATOM 754 C CA . ARG A 1 100 ? -8.406 10.574 8.488 1.00 88.69 100 ARG A CA 1
ATOM 755 C C . ARG A 1 100 ? -8.540 12.002 7.960 1.00 88.69 100 ARG A C 1
ATOM 757 O O . ARG A 1 100 ? -7.701 12.424 7.171 1.00 88.69 100 ARG A O 1
ATOM 764 N N . GLU A 1 101 ? -9.500 12.771 8.465 1.00 90.81 101 GLU A N 1
ATOM 765 C CA . GLU A 1 101 ? -9.674 14.181 8.094 1.00 90.81 101 GLU A CA 1
ATOM 766 C C . GLU A 1 101 ? -8.461 15.031 8.492 1.00 90.81 101 GLU A C 1
ATOM 768 O O . GLU A 1 101 ? -7.990 15.857 7.713 1.00 90.81 101 GLU A O 1
ATOM 773 N N . ALA A 1 102 ? -7.890 14.799 9.678 1.00 91.00 102 ALA A N 1
ATOM 774 C CA . ALA A 1 102 ? -6.681 15.494 10.113 1.00 91.00 102 ALA A CA 1
ATOM 775 C C . ALA A 1 102 ? -5.464 15.149 9.234 1.00 91.00 102 ALA A C 1
ATOM 777 O O . ALA A 1 102 ? -4.687 16.036 8.878 1.00 91.00 102 ALA A O 1
ATOM 778 N N . ALA A 1 103 ? -5.303 13.877 8.856 1.00 88.94 103 ALA A N 1
ATOM 779 C CA . ALA A 1 103 ? -4.251 13.441 7.941 1.00 88.94 103 ALA A CA 1
ATOM 780 C C . ALA A 1 103 ? -4.429 14.058 6.545 1.00 88.94 103 ALA A C 1
ATOM 782 O O . ALA A 1 103 ? -3.472 14.600 5.989 1.00 88.94 103 ALA A O 1
ATOM 783 N N . ALA A 1 104 ? -5.652 14.052 6.011 1.00 86.94 104 ALA A N 1
ATOM 784 C CA . ALA A 1 104 ? -5.983 14.682 4.738 1.00 86.94 104 ALA A CA 1
ATOM 785 C C . ALA A 1 104 ? -5.711 16.195 4.764 1.00 86.94 104 ALA A C 1
ATOM 787 O O . ALA A 1 104 ? -5.085 16.716 3.840 1.00 86.94 104 ALA A O 1
ATOM 788 N N . ALA A 1 105 ? -6.080 16.885 5.849 1.00 89.56 105 ALA A N 1
ATOM 789 C CA . ALA A 1 105 ? -5.784 18.304 6.053 1.00 89.56 105 ALA A CA 1
ATOM 790 C C . ALA A 1 105 ? -4.273 18.598 6.087 1.00 89.56 105 ALA A C 1
ATOM 792 O O . ALA A 1 105 ? -3.836 19.651 5.627 1.00 89.56 105 ALA A O 1
ATOM 793 N N . ALA A 1 106 ? -3.464 17.656 6.577 1.00 91.00 106 ALA A N 1
ATOM 794 C CA . ALA A 1 106 ? -2.003 17.724 6.548 1.00 91.00 106 ALA A CA 1
ATOM 795 C C . ALA A 1 106 ? -1.383 17.299 5.195 1.00 91.00 106 ALA A C 1
ATOM 797 O O . ALA A 1 106 ? -0.160 17.217 5.080 1.00 91.00 106 ALA A O 1
ATOM 798 N N . GLY A 1 107 ? -2.196 17.021 4.169 1.00 86.62 107 GLY A N 1
ATOM 799 C CA . GLY A 1 107 ? -1.753 16.610 2.831 1.00 86.62 107 GLY A CA 1
ATOM 800 C C . GLY A 1 107 ? -1.496 15.107 2.671 1.00 86.62 107 GLY A C 1
ATOM 801 O O . GLY A 1 107 ? -1.064 14.669 1.607 1.00 86.62 107 GLY A O 1
ATOM 802 N N . LEU A 1 108 ? -1.778 14.298 3.695 1.00 85.00 108 LEU A N 1
ATOM 803 C CA . LEU A 1 108 ? -1.614 12.841 3.696 1.00 85.00 108 LEU A CA 1
ATOM 804 C C . LEU A 1 108 ? -2.928 12.144 3.316 1.00 85.00 108 LEU A C 1
ATOM 806 O O . LEU A 1 108 ? -3.493 11.369 4.085 1.00 85.00 108 LEU A O 1
ATOM 810 N N . THR A 1 109 ? -3.417 12.410 2.107 1.00 78.75 109 THR A N 1
ATOM 811 C CA . THR A 1 109 ? -4.697 11.876 1.600 1.00 78.75 109 THR A CA 1
ATOM 812 C C . THR A 1 109 ? -4.676 10.374 1.305 1.00 78.75 109 THR A C 1
ATOM 814 O O . THR A 1 109 ? -5.725 9.771 1.102 1.00 78.75 109 THR A O 1
ATOM 817 N N . SER A 1 110 ? -3.494 9.753 1.287 1.00 70.94 110 SER A N 1
ATOM 818 C CA . SER A 1 110 ? -3.317 8.311 1.087 1.00 70.94 110 SER A CA 1
ATOM 819 C C . SER A 1 110 ? -3.362 7.493 2.383 1.00 70.94 110 SER A C 1
ATOM 821 O O . SER A 1 110 ? -3.232 6.271 2.326 1.00 70.94 110 SER A O 1
ATOM 823 N N . ILE A 1 111 ? -3.527 8.133 3.548 1.00 69.88 111 ILE A N 1
ATOM 824 C CA . ILE A 1 111 ? -3.664 7.431 4.827 1.00 69.88 111 ILE A CA 1
ATOM 825 C C . ILE A 1 111 ? -5.104 6.942 4.981 1.00 69.88 111 ILE A C 1
ATOM 827 O O . ILE A 1 111 ? -6.022 7.728 5.201 1.00 69.88 111 ILE A O 1
ATOM 831 N N . GLY A 1 112 ? -5.281 5.624 4.909 1.00 69.81 112 GLY A N 1
ATOM 832 C CA . GLY A 1 112 ? -6.582 4.971 5.027 1.00 69.81 112 GLY A CA 1
ATOM 833 C C . GLY A 1 112 ? -6.973 4.239 3.747 1.00 69.81 112 GLY A C 1
ATOM 834 O O . GLY A 1 112 ? -6.139 3.965 2.884 1.00 69.81 112 GLY A O 1
ATOM 835 N N . GLY A 1 113 ? -8.243 3.862 3.640 1.00 76.25 113 GLY A N 1
ATOM 836 C CA . GLY A 1 113 ? -8.765 3.130 2.495 1.00 76.25 113 GLY A CA 1
ATOM 837 C C . GLY A 1 113 ? -9.426 1.811 2.877 1.00 76.25 113 GLY A C 1
ATOM 838 O O . GLY A 1 113 ? -8.965 1.062 3.747 1.00 76.25 113 GLY A O 1
ATOM 839 N N . HIS A 1 114 ? -10.482 1.475 2.140 1.00 76.56 114 HIS A N 1
ATOM 840 C CA . HIS A 1 114 ? -11.321 0.301 2.380 1.00 76.56 114 HIS A CA 1
ATOM 841 C C . HIS A 1 114 ? -10.536 -1.014 2.512 1.00 76.56 114 HIS A C 1
ATOM 843 O O . HIS A 1 114 ? -10.825 -1.835 3.387 1.00 76.56 114 HIS A O 1
ATOM 849 N N . ALA A 1 115 ? -9.538 -1.225 1.649 1.00 76.50 115 ALA A N 1
ATOM 850 C CA . ALA A 1 115 ? -8.736 -2.448 1.640 1.00 76.50 115 ALA A CA 1
ATOM 851 C C . ALA A 1 115 ? -7.613 -2.449 2.688 1.00 76.50 115 ALA A C 1
ATOM 853 O O . ALA A 1 115 ? -7.240 -3.514 3.170 1.00 76.50 115 ALA A O 1
ATOM 854 N N . GLN A 1 116 ? -7.081 -1.274 3.029 1.00 78.50 116 GLN A N 1
ATOM 855 C CA . GLN A 1 116 ? -5.876 -1.144 3.852 1.00 78.50 116 GLN A CA 1
ATOM 856 C C . GLN A 1 116 ? -6.201 -0.992 5.341 1.00 78.50 116 GLN A C 1
ATOM 858 O O . GLN A 1 116 ? -5.441 -1.465 6.179 1.00 78.50 116 GLN A O 1
ATOM 863 N N . MET A 1 117 ? -7.340 -0.371 5.669 1.00 82.06 117 MET A N 1
ATOM 864 C CA . MET A 1 117 ? -7.686 -0.007 7.045 1.00 82.06 117 MET A CA 1
ATOM 865 C C . MET A 1 117 ? -9.072 -0.515 7.456 1.00 82.06 117 MET A C 1
ATOM 867 O O . MET A 1 117 ? -9.209 -1.144 8.505 1.00 82.06 117 MET A O 1
ATOM 871 N N . VAL A 1 118 ? -10.103 -0.311 6.625 1.00 84.81 118 VAL A N 1
ATOM 872 C CA . VAL A 1 118 ? -11.488 -0.623 7.023 1.00 84.81 118 VAL A CA 1
ATOM 873 C C . VAL A 1 118 ? -11.701 -2.118 7.235 1.00 84.81 118 VAL A C 1
ATOM 875 O O . VAL A 1 118 ? -12.105 -2.533 8.319 1.00 84.81 118 VAL A O 1
ATOM 878 N N . ARG A 1 119 ? -11.414 -2.939 6.218 1.00 83.00 119 ARG A N 1
ATOM 879 C CA . ARG A 1 119 ? -11.612 -4.396 6.280 1.00 83.00 119 ARG A CA 1
ATOM 880 C C . ARG A 1 119 ? -10.758 -5.105 7.338 1.00 83.00 119 ARG A C 1
ATOM 882 O O . ARG A 1 119 ? -11.331 -5.893 8.085 1.00 83.00 119 ARG A O 1
ATOM 889 N N . PRO A 1 120 ? -9.431 -4.895 7.400 1.00 78.88 120 PRO A N 1
ATOM 890 C CA . PRO A 1 120 ? -8.590 -5.658 8.319 1.00 78.88 120 PRO A CA 1
ATOM 891 C C . PRO A 1 120 ? -8.623 -5.146 9.765 1.00 78.88 120 PRO A C 1
ATOM 893 O O . PRO A 1 120 ? -8.283 -5.912 10.662 1.00 78.88 120 PRO A O 1
ATOM 896 N N . LEU A 1 121 ? -9.009 -3.883 10.007 1.00 82.25 121 LEU A N 1
ATOM 897 C CA . LEU A 1 121 ? -8.857 -3.250 11.321 1.00 82.25 121 LEU A CA 1
ATOM 898 C C . LEU A 1 121 ? -10.132 -2.559 11.823 1.00 82.25 121 LEU A C 1
ATOM 900 O O . LEU A 1 121 ? -10.667 -2.955 12.855 1.00 82.25 121 LEU A O 1
ATOM 904 N N . VAL A 1 122 ? -10.647 -1.544 11.119 1.00 86.06 122 VAL A N 1
ATOM 905 C CA . VAL A 1 122 ? -11.741 -0.700 11.650 1.00 86.06 122 VAL A CA 1
ATOM 906 C C . VAL A 1 122 ? -13.025 -1.505 11.852 1.00 86.06 122 VAL A C 1
ATOM 908 O O . VAL A 1 122 ? -13.610 -1.447 12.931 1.00 86.06 122 VAL A O 1
ATOM 911 N N . ALA A 1 123 ? -13.435 -2.291 10.853 1.00 85.94 123 ALA A N 1
ATOM 912 C CA . ALA A 1 123 ? -14.626 -3.133 10.921 1.00 85.94 123 ALA A CA 1
ATOM 913 C C . ALA A 1 123 ? -14.542 -4.201 12.033 1.00 85.94 123 ALA A C 1
ATOM 915 O O . ALA A 1 123 ? -15.436 -4.221 12.879 1.00 85.94 123 ALA A O 1
ATOM 916 N N . PRO A 1 124 ? -13.484 -5.038 12.133 1.00 83.56 124 PRO A N 1
ATOM 917 C CA . PRO A 1 124 ? -13.391 -6.012 13.220 1.00 83.56 124 PRO A CA 1
ATOM 918 C C . PRO A 1 124 ? -13.272 -5.362 14.607 1.00 83.56 124 PRO A C 1
ATOM 920 O O . PRO A 1 124 ? -13.814 -5.899 15.570 1.00 83.56 124 PRO A O 1
ATOM 923 N N . MET A 1 125 ? -12.640 -4.188 14.737 1.00 85.44 125 MET A N 1
ATOM 924 C CA . MET A 1 125 ? -12.629 -3.441 16.003 1.00 85.44 125 MET A CA 1
ATOM 925 C C . MET A 1 125 ? -14.024 -2.920 16.376 1.00 85.44 125 MET A C 1
ATOM 927 O O . MET A 1 125 ? -14.435 -3.013 17.532 1.00 85.44 125 MET A O 1
ATOM 931 N N . ALA A 1 126 ? -14.761 -2.383 15.403 1.00 87.12 126 ALA A N 1
ATOM 932 C CA . ALA A 1 126 ? -16.118 -1.875 15.567 1.00 87.12 126 ALA A CA 1
ATOM 933 C C . ALA A 1 126 ? -17.125 -2.985 15.918 1.00 87.12 126 ALA A C 1
ATOM 935 O O . ALA A 1 126 ? -17.981 -2.781 16.784 1.00 87.12 126 ALA A O 1
ATOM 936 N N . GLU A 1 127 ? -16.997 -4.156 15.288 1.00 86.06 127 GLU A N 1
ATOM 937 C CA . GLU A 1 127 ? -17.755 -5.367 15.616 1.00 86.06 127 GLU A CA 1
ATOM 938 C C . GLU A 1 127 ? -17.390 -5.884 17.010 1.00 86.06 127 GLU A C 1
ATOM 940 O O . GLU A 1 127 ? -18.277 -6.077 17.838 1.00 86.06 127 GLU A O 1
ATOM 945 N N . GLY A 1 128 ? -16.094 -6.030 17.309 1.00 83.50 128 GLY A N 1
ATOM 946 C CA . GLY A 1 128 ? -15.609 -6.509 18.605 1.00 83.50 128 GLY A CA 1
ATOM 947 C C . GLY A 1 128 ? -16.037 -5.614 19.772 1.00 83.50 128 GLY A C 1
ATOM 948 O O . GLY A 1 128 ? -16.376 -6.110 20.844 1.00 83.50 128 GLY A O 1
ATOM 949 N N . ALA A 1 129 ? -16.112 -4.298 19.560 1.00 84.31 129 ALA A N 1
ATOM 950 C CA . ALA A 1 129 ? -16.648 -3.350 20.535 1.00 84.31 129 ALA A CA 1
ATOM 951 C C . ALA A 1 129 ? -18.145 -3.555 20.821 1.00 84.31 129 ALA A C 1
ATOM 953 O O . ALA A 1 129 ? -18.581 -3.443 21.971 1.00 84.31 129 ALA A O 1
ATOM 954 N N . ALA A 1 130 ? -18.943 -3.845 19.791 1.00 86.25 130 ALA A N 1
ATOM 955 C CA . ALA A 1 130 ? -20.357 -4.159 19.964 1.00 86.25 130 ALA A CA 1
ATOM 956 C C . ALA A 1 130 ? -20.544 -5.540 20.612 1.00 86.25 130 ALA A C 1
ATOM 958 O O . ALA A 1 130 ? -21.349 -5.662 21.536 1.00 86.25 130 ALA A O 1
ATOM 959 N N . GLU A 1 131 ? -19.758 -6.544 20.215 1.00 85.12 131 GLU A N 1
ATOM 960 C CA . GLU A 1 131 ? -19.807 -7.882 20.813 1.00 85.12 131 GLU A CA 1
ATOM 961 C C . GLU A 1 131 ? -19.406 -7.871 22.292 1.00 85.12 131 GLU A C 1
ATOM 963 O O . GLU A 1 131 ? -20.051 -8.513 23.119 1.00 85.12 131 GLU A O 1
ATOM 968 N N . ALA A 1 132 ? -18.396 -7.081 22.665 1.00 81.81 132 ALA A N 1
ATOM 969 C CA . ALA A 1 132 ? -17.964 -6.948 24.054 1.00 81.81 132 ALA A CA 1
ATOM 970 C C . ALA A 1 132 ? -19.049 -6.358 24.973 1.00 81.81 132 ALA A C 1
ATOM 972 O O . ALA A 1 132 ? -19.066 -6.649 26.168 1.00 81.81 132 ALA A O 1
ATOM 973 N N . LYS A 1 133 ? -19.951 -5.524 24.435 1.00 81.81 133 LYS A N 1
ATOM 974 C CA . LYS A 1 133 ? -21.014 -4.864 25.208 1.00 81.81 133 LYS A CA 1
ATOM 975 C C . LYS A 1 133 ? -22.341 -5.622 25.180 1.00 81.81 133 LYS A C 1
ATOM 977 O O . LYS A 1 133 ? -23.045 -5.636 26.186 1.00 81.81 133 LYS A O 1
ATOM 982 N N . TYR A 1 134 ? -22.698 -6.200 24.038 1.00 85.00 134 TYR A N 1
ATOM 983 C CA . TYR A 1 134 ? -24.015 -6.796 23.796 1.00 85.00 134 TYR A CA 1
ATOM 984 C C . TYR A 1 134 ? -23.975 -8.324 23.642 1.00 85.00 134 TYR A C 1
ATOM 986 O O . TYR A 1 134 ? -25.023 -8.950 23.506 1.00 85.00 134 TYR A O 1
ATOM 994 N N . GLY A 1 135 ? -22.792 -8.940 23.700 1.00 83.44 135 GLY A N 1
ATOM 995 C CA . GLY A 1 135 ? -22.613 -10.366 23.453 1.00 83.44 135 GLY A CA 1
ATOM 996 C C . GLY A 1 135 ? -22.680 -10.699 21.963 1.00 83.44 135 GLY A C 1
ATOM 997 O O . GLY A 1 135 ? -22.358 -9.882 21.106 1.00 83.44 135 GLY A O 1
ATOM 998 N N . LYS A 1 136 ? -23.085 -11.925 21.630 1.00 87.19 136 LYS A N 1
ATOM 999 C CA . LYS A 1 136 ? -23.106 -12.391 20.238 1.00 87.19 136 LYS A CA 1
ATOM 1000 C C . LYS A 1 136 ? -24.130 -11.589 19.421 1.00 87.19 136 LYS A C 1
ATOM 1002 O O . LYS A 1 136 ? -25.323 -11.638 19.710 1.00 87.19 136 LYS A O 1
ATOM 1007 N N . LEU A 1 137 ? -23.660 -10.858 18.413 1.00 86.25 137 LEU A N 1
ATOM 1008 C CA . LEU A 1 137 ? -24.507 -10.001 17.582 1.00 86.25 137 LEU A CA 1
ATOM 1009 C C . LEU A 1 137 ? -25.229 -10.811 16.490 1.00 86.25 137 LEU A C 1
ATOM 1011 O O . LEU A 1 137 ? -24.609 -11.702 15.902 1.00 86.25 137 LEU A O 1
ATOM 1015 N N . PRO A 1 138 ? -26.496 -10.485 16.172 1.00 91.00 138 PRO A N 1
ATOM 1016 C CA . PRO A 1 138 ? -27.161 -10.965 14.963 1.00 91.00 138 PRO A CA 1
ATOM 1017 C C . PRO A 1 138 ? -26.436 -10.500 13.692 1.00 91.00 138 PRO A C 1
ATOM 1019 O O . PRO A 1 138 ? -25.901 -9.390 13.657 1.00 91.00 138 PRO A O 1
ATOM 1022 N N . ASP A 1 139 ? -26.490 -11.301 12.627 1.00 89.94 139 ASP A N 1
ATOM 1023 C CA . ASP A 1 139 ? -25.748 -11.023 11.386 1.00 89.94 139 ASP A CA 1
ATOM 1024 C C . ASP A 1 139 ? -26.127 -9.682 10.736 1.00 89.94 139 ASP A C 1
ATOM 1026 O O . ASP A 1 139 ? -25.243 -8.952 10.300 1.00 89.94 139 ASP A O 1
ATOM 1030 N N . HIS A 1 140 ? -27.407 -9.289 10.776 1.00 91.50 140 HIS A N 1
ATOM 1031 C CA . HIS A 1 140 ? -27.845 -7.993 10.235 1.00 91.50 140 HIS A CA 1
ATOM 1032 C C . HIS A 1 140 ? -27.157 -6.801 10.921 1.00 91.50 140 HIS A C 1
ATOM 1034 O O . HIS A 1 140 ? -26.746 -5.859 10.255 1.00 91.50 140 HIS A O 1
ATOM 1040 N N . VAL A 1 141 ? -26.959 -6.868 12.244 1.00 90.19 141 VAL A N 1
ATOM 1041 C CA . VAL A 1 141 ? -26.270 -5.809 12.997 1.00 90.19 141 VAL A CA 1
ATOM 1042 C C . VAL A 1 141 ? -24.790 -5.779 12.632 1.00 90.19 141 VAL A C 1
ATOM 1044 O O . VAL A 1 141 ? -24.194 -4.712 12.522 1.00 90.19 141 VAL A O 1
ATOM 1047 N N . ARG A 1 142 ? -24.178 -6.950 12.430 1.00 88.62 142 ARG A N 1
ATOM 1048 C CA . ARG A 1 142 ? -22.778 -7.055 12.010 1.00 88.62 142 ARG A CA 1
ATOM 1049 C C . ARG A 1 142 ? -22.573 -6.421 10.632 1.00 88.62 142 ARG A C 1
ATOM 1051 O O . ARG A 1 142 ? -21.619 -5.668 10.441 1.00 88.62 142 ARG A O 1
ATOM 1058 N N . ASP A 1 143 ? -23.483 -6.682 9.703 1.00 92.38 143 ASP A N 1
ATOM 1059 C CA . ASP A 1 143 ? -23.441 -6.103 8.362 1.00 92.38 143 ASP A CA 1
ATOM 1060 C C . ASP A 1 143 ? -23.707 -4.593 8.377 1.00 92.38 143 ASP A C 1
ATOM 1062 O O . ASP A 1 143 ? -22.993 -3.854 7.697 1.00 92.38 143 ASP A O 1
ATOM 1066 N N . ASP A 1 144 ? -24.613 -4.104 9.230 1.00 93.19 144 ASP A N 1
ATOM 1067 C CA . ASP A 1 144 ? -24.792 -2.666 9.451 1.00 93.19 144 ASP A CA 1
ATOM 1068 C C . ASP A 1 144 ? -23.503 -2.015 9.969 1.00 93.19 144 ASP A C 1
ATOM 1070 O O . ASP A 1 144 ? -23.085 -0.974 9.460 1.00 93.19 144 ASP A O 1
ATOM 1074 N N . ILE A 1 145 ? -22.816 -2.628 10.938 1.00 90.56 145 ILE A N 1
ATOM 1075 C CA . ILE A 1 145 ? -21.539 -2.115 11.463 1.00 90.56 145 ILE A CA 1
ATOM 1076 C C . ILE A 1 145 ? -20.476 -2.056 10.360 1.00 90.56 145 ILE A C 1
ATOM 1078 O O . ILE A 1 145 ? -19.749 -1.063 10.256 1.00 90.56 145 ILE A O 1
ATOM 1082 N N . ARG A 1 146 ? -20.393 -3.079 9.503 1.00 89.50 146 ARG A N 1
ATOM 1083 C CA . ARG A 1 146 ? -19.483 -3.091 8.346 1.00 89.50 146 ARG A CA 1
ATOM 1084 C C . ARG A 1 146 ? -19.832 -2.005 7.339 1.00 89.50 146 ARG A C 1
ATOM 1086 O O . ARG A 1 146 ? -18.928 -1.322 6.860 1.00 89.50 146 ARG A O 1
ATOM 1093 N N . ALA A 1 147 ? -21.118 -1.820 7.050 1.00 91.50 147 ALA A N 1
ATOM 1094 C CA . ALA A 1 147 ? -21.600 -0.792 6.136 1.00 91.50 147 ALA A CA 1
ATOM 1095 C C . ALA A 1 147 ? -21.259 0.613 6.649 1.00 91.50 147 ALA A C 1
ATOM 1097 O O . ALA A 1 147 ? -20.709 1.420 5.904 1.00 91.50 147 ALA A O 1
ATOM 1098 N N . HIS A 1 148 ? -21.481 0.885 7.938 1.00 92.75 148 HIS A N 1
ATOM 1099 C CA . HIS A 1 148 ? -21.096 2.156 8.555 1.00 92.75 148 HIS A CA 1
ATOM 1100 C C . HIS A 1 148 ? -19.571 2.334 8.601 1.00 92.75 148 HIS A C 1
ATOM 1102 O O . HIS A 1 148 ? -19.080 3.434 8.367 1.00 92.75 148 HIS A O 1
ATOM 1108 N N . SER A 1 149 ? -18.805 1.262 8.830 1.00 89.62 149 SER A N 1
ATOM 1109 C CA . SER A 1 149 ? -17.334 1.306 8.775 1.00 89.62 149 SER A CA 1
ATOM 1110 C C . SER A 1 149 ? -16.817 1.676 7.383 1.00 89.62 149 SER A C 1
ATOM 1112 O O . SER A 1 149 ? -15.880 2.461 7.266 1.00 89.62 149 SER A O 1
ATOM 1114 N N . ALA A 1 150 ? -17.441 1.142 6.331 1.00 89.56 150 ALA A N 1
ATOM 1115 C CA . ALA A 1 150 ? -17.146 1.494 4.944 1.00 89.56 150 ALA A CA 1
ATOM 1116 C C . ALA A 1 150 ? -17.558 2.939 4.623 1.00 89.56 150 ALA A C 1
ATOM 1118 O O . ALA A 1 150 ? -16.784 3.690 4.034 1.00 89.56 150 ALA A O 1
ATOM 1119 N N . ALA A 1 151 ? -18.743 3.361 5.073 1.00 89.56 151 ALA A N 1
ATOM 1120 C CA . ALA A 1 151 ? -19.255 4.708 4.836 1.00 89.56 151 ALA A CA 1
ATOM 1121 C C . ALA A 1 151 ? -18.326 5.798 5.391 1.00 89.56 151 ALA A C 1
ATOM 1123 O O . ALA A 1 151 ? -18.098 6.800 4.724 1.00 89.56 151 ALA A O 1
ATOM 1124 N N . VAL A 1 152 ? -17.740 5.581 6.572 1.00 87.06 152 VAL A N 1
ATOM 1125 C CA . VAL A 1 152 ? -16.815 6.534 7.211 1.00 87.06 152 VAL A CA 1
ATOM 1126 C C . VAL A 1 152 ? -15.544 6.771 6.390 1.00 87.06 152 VAL A C 1
ATOM 1128 O O . VAL A 1 152 ? -14.968 7.850 6.462 1.00 87.06 152 VAL A O 1
ATOM 1131 N N . ASP A 1 153 ? -15.106 5.789 5.603 1.00 84.00 153 ASP A N 1
ATOM 1132 C CA . ASP A 1 153 ? -13.936 5.910 4.725 1.00 84.00 153 ASP A CA 1
ATOM 1133 C C . ASP A 1 153 ? -14.265 6.560 3.369 1.00 84.00 153 ASP A C 1
ATOM 1135 O O . ASP A 1 153 ? -13.357 6.896 2.612 1.00 84.00 153 ASP A O 1
ATOM 1139 N N . ASN A 1 154 ? -15.551 6.743 3.053 1.00 81.25 154 ASN A N 1
ATOM 1140 C CA . ASN A 1 154 ? -16.024 7.315 1.788 1.00 81.25 154 ASN A CA 1
ATOM 1141 C C . ASN A 1 154 ? -16.441 8.797 1.891 1.00 81.25 154 ASN A C 1
ATOM 1143 O O . ASN A 1 154 ? -16.941 9.356 0.918 1.00 81.25 154 ASN A O 1
ATOM 1147 N N . ILE A 1 155 ? -16.292 9.403 3.073 1.00 72.06 155 ILE A N 1
ATOM 1148 C CA . ILE A 1 155 ? -16.473 10.850 3.302 1.00 72.06 155 ILE A CA 1
ATOM 1149 C C . ILE A 1 155 ? -15.230 11.585 2.822 1.00 72.06 155 ILE A C 1
ATOM 1151 O O . ILE A 1 155 ? -15.360 12.584 2.092 1.00 72.06 155 ILE A O 1
#

Sequence (155 aa):
MVLIGVLIVIIGFIVRINPLLVVTAAGLATGLLAHQSLYDIIEQFGTAFT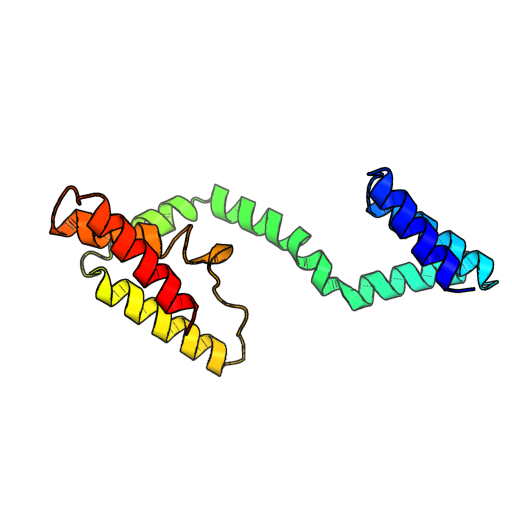TNRYMAVFIATLPVIGILERFGLREQAESVVAKIKAATTGRILTAYLIIREAAAAAGLTSIGGHAQMVRPLVAPMAEGAAEAKYGKLPDHVRDDIRAHSAAVDNI

pLDDT: mean 86.67, std 7.7, range [57.66, 96.19]

Radius of gyration: 23.88 Å; chains: 1; bounding box: 54×32×61 Å

Foldseek 3Di:
DLVVLVVLQVVCVVVPHDNVVSNVVSLVVNCVVVVHDPVVSVVVVVVVCVVVVVVVVVVVVVVVVVVCVVVPVVVVVVVVLVVPLVDALVNLLVVVLVVQVVCVVVVNNVPDDCVPDLVPHSLVSNVVNCCVPPNDDDPVVSVVSSVSSNVSRVD